Protein AF-A0A3G2EEK1-F1 (afdb_monomer)

Sequence (176 aa):
MLQKPYFLAADYALRPTGLHSDAPTAPFSAYWQPAAGQDLTEPARLFSEGEAFRHFSVLDADGNSRYGPVTWEQCLTIRHNHGAVEPRTVQGLLREVARPEPLLSCVCDQVCPVSGVWQPWLAADHPLRAIVNQYWRQAWLNQGAPFPRPRRDWLLDLPDDDVTWHLMDASLPDLG

Secondary structure (DSSP, 8-state):
--PPP-PPPTTEEEEEEEEEE-SSB-SSSEEEEEEESTT--PPPEEE-TTPBPPP-EEEPTTS-EEEPP-EEEEEEEEE--TT----SS-TTTS---PPPPPS-EEETTSBPSS-EEEEEE--TT-TTHHHHS-GGG-EEE-TTPBPPPHHHHS-----GGGPEEEEEEE------

Organism: NCBI:txid55508

Structure (mmCIF, N/CA/C/O backbone):
data_AF-A0A3G2EEK1-F1
#
_entry.id   AF-A0A3G2EEK1-F1
#
loop_
_atom_site.group_PDB
_atom_site.id
_atom_site.type_symbol
_atom_site.label_atom_id
_atom_site.label_alt_id
_atom_site.label_comp_id
_atom_site.label_asym_id
_atom_site.label_entity_id
_atom_site.label_seq_id
_atom_site.pdbx_PDB_ins_code
_atom_site.Cartn_x
_atom_site.Cartn_y
_atom_site.Cartn_z
_atom_site.occupancy
_atom_site.B_iso_or_equiv
_atom_site.auth_seq_id
_atom_site.auth_comp_id
_atom_site.auth_asym_id
_atom_site.auth_atom_id
_atom_site.pdbx_PDB_model_num
ATOM 1 N N . MET A 1 1 ? -28.291 -17.260 37.091 1.00 35.56 1 MET A N 1
ATOM 2 C CA . MET A 1 1 ? -27.324 -17.767 36.094 1.00 35.56 1 MET A CA 1
ATOM 3 C C . MET A 1 1 ? -26.301 -16.667 35.862 1.00 35.56 1 MET A C 1
ATOM 5 O O . MET A 1 1 ? -26.706 -15.590 35.448 1.00 35.56 1 MET A O 1
ATOM 9 N N . LEU A 1 2 ? -25.026 -16.868 36.215 1.00 37.19 2 LEU A N 1
ATOM 10 C CA . LEU A 1 2 ? -23.987 -15.870 35.941 1.00 37.19 2 LEU A CA 1
ATOM 11 C C . LEU A 1 2 ? -23.754 -15.816 34.425 1.00 37.19 2 LEU A C 1
ATOM 13 O O . LEU A 1 2 ? -23.285 -16.790 33.837 1.00 37.19 2 LEU A O 1
ATOM 17 N N . GLN A 1 3 ? -24.107 -14.693 33.800 1.00 36.00 3 GLN A N 1
ATOM 18 C CA . GLN A 1 3 ? -23.687 -14.371 32.438 1.00 36.00 3 GLN A CA 1
ATOM 19 C C . GLN A 1 3 ? -22.155 -14.410 32.413 1.00 36.00 3 GLN A C 1
ATOM 21 O O . GLN A 1 3 ? -21.506 -13.699 33.181 1.00 36.00 3 GLN A O 1
ATOM 26 N N . LYS A 1 4 ? -21.575 -15.278 31.577 1.00 35.91 4 LYS A N 1
ATOM 27 C CA . LYS A 1 4 ? -20.125 -15.291 31.359 1.00 35.91 4 LYS A CA 1
ATOM 28 C C . LYS A 1 4 ? -19.709 -13.888 30.893 1.00 35.91 4 LYS A C 1
ATOM 30 O O . LYS A 1 4 ? -20.381 -13.359 30.005 1.00 35.91 4 LYS A O 1
ATOM 35 N N . PRO A 1 5 ? -18.662 -13.275 31.472 1.00 45.34 5 PRO A N 1
ATOM 36 C CA . PRO A 1 5 ? -18.177 -11.992 30.988 1.00 45.34 5 PRO A CA 1
ATOM 37 C C . PRO A 1 5 ? -17.839 -12.137 29.503 1.00 45.34 5 PRO A C 1
ATOM 39 O O . PRO A 1 5 ? -17.150 -13.078 29.103 1.00 45.34 5 PRO A O 1
ATOM 42 N N . TYR A 1 6 ? -18.402 -11.249 28.683 1.00 51.22 6 TYR A N 1
ATOM 43 C CA . TYR A 1 6 ? -18.104 -11.183 27.260 1.00 51.22 6 TYR A CA 1
ATOM 44 C C . TYR A 1 6 ? -16.655 -10.729 27.112 1.00 51.22 6 TYR A C 1
ATOM 46 O O . TYR A 1 6 ? -16.366 -9.535 27.135 1.00 51.22 6 TYR A O 1
ATOM 54 N N . PHE A 1 7 ? -15.739 -11.688 27.009 1.00 54.94 7 PHE A N 1
ATOM 55 C CA . PHE A 1 7 ? -14.367 -11.400 26.632 1.00 54.94 7 PHE A CA 1
ATOM 56 C C . PHE A 1 7 ? -14.361 -11.002 25.164 1.00 54.94 7 PHE A C 1
ATOM 58 O O . PHE A 1 7 ? -14.866 -11.728 24.305 1.00 54.94 7 PHE A O 1
ATOM 65 N N . LEU A 1 8 ? -13.815 -9.825 24.893 1.00 58.91 8 LEU A N 1
ATOM 66 C CA . LEU A 1 8 ? -13.497 -9.411 23.544 1.00 58.91 8 LEU A CA 1
ATOM 67 C C . LEU A 1 8 ? -12.523 -10.432 22.943 1.00 58.91 8 LEU A C 1
ATOM 69 O O . LEU A 1 8 ? -11.566 -10.835 23.607 1.00 58.91 8 LEU A O 1
ATOM 73 N N . ALA A 1 9 ? -12.787 -10.887 21.720 1.00 60.16 9 ALA A N 1
ATOM 74 C CA . ALA A 1 9 ? -11.866 -11.784 21.037 1.00 60.16 9 ALA A CA 1
ATOM 75 C C . ALA A 1 9 ? -10.509 -11.077 20.832 1.00 60.16 9 ALA A C 1
ATOM 77 O O . ALA A 1 9 ? -10.461 -9.858 20.669 1.00 60.16 9 ALA A O 1
ATOM 78 N N . ALA A 1 10 ? -9.406 -11.832 20.910 1.00 59.97 10 ALA A N 1
ATOM 79 C CA . ALA A 1 10 ? -8.043 -11.284 20.960 1.00 59.97 10 ALA A CA 1
ATOM 80 C C . ALA A 1 10 ? -7.642 -10.476 19.708 1.00 59.97 10 ALA A C 1
ATOM 82 O O . ALA A 1 10 ? -6.685 -9.711 19.742 1.00 59.97 10 ALA A O 1
ATOM 83 N N . ASP A 1 11 ? -8.380 -10.636 18.613 1.00 61.72 11 ASP A N 1
ATOM 84 C CA . ASP A 1 11 ? -8.256 -9.895 17.359 1.00 61.72 11 ASP A CA 1
ATOM 85 C C . ASP A 1 11 ? -8.923 -8.508 17.391 1.00 61.72 11 ASP A C 1
ATOM 87 O O . ASP A 1 11 ? -8.841 -7.750 16.421 1.00 61.72 11 ASP A O 1
ATOM 91 N N . TYR A 1 12 ? -9.557 -8.139 18.503 1.00 71.06 12 TYR A N 1
ATOM 92 C CA . TYR A 1 12 ? -10.223 -6.859 18.681 1.00 71.06 12 TYR A CA 1
ATOM 93 C C . TYR A 1 12 ? -9.739 -6.128 19.939 1.00 71.06 12 TYR A C 1
ATOM 95 O O . TYR A 1 12 ? -9.302 -6.729 20.915 1.00 71.06 12 TYR A O 1
ATOM 103 N N . ALA A 1 13 ? -9.841 -4.800 19.919 1.00 81.19 13 ALA A N 1
ATOM 104 C CA . ALA A 1 13 ? -9.662 -3.922 21.072 1.00 81.19 13 ALA A CA 1
ATOM 105 C C . ALA A 1 13 ? -10.820 -2.939 21.143 1.00 81.19 13 ALA A C 1
ATOM 107 O O . ALA A 1 13 ? -11.493 -2.646 20.151 1.00 81.19 13 ALA A O 1
ATOM 108 N N . LEU A 1 14 ? -11.034 -2.418 22.343 1.00 83.25 14 LEU A N 1
ATOM 109 C CA . LEU A 1 14 ? -11.992 -1.359 22.582 1.00 83.25 14 LEU A CA 1
ATOM 110 C C . LEU A 1 14 ? -11.287 -0.018 22.462 1.00 83.25 14 LEU A C 1
ATOM 112 O O . LEU A 1 14 ? -10.309 0.248 23.156 1.00 83.25 14 LEU A O 1
ATOM 116 N N . ARG A 1 15 ? -11.785 0.816 21.551 1.00 84.62 15 ARG A N 1
ATOM 117 C CA . ARG A 1 15 ? -11.343 2.198 21.401 1.00 84.62 15 ARG A CA 1
ATOM 118 C C . ARG A 1 15 ? -12.406 3.124 21.990 1.00 84.62 15 ARG A C 1
ATOM 120 O O . ARG A 1 15 ? -13.522 3.124 21.459 1.00 84.62 15 ARG A O 1
ATOM 127 N N . PRO A 1 16 ? -12.079 3.915 23.023 1.00 86.31 16 PRO A N 1
ATOM 128 C CA . PRO A 1 16 ? -12.965 4.959 23.516 1.00 86.31 16 PRO A CA 1
ATOM 129 C C . PRO A 1 16 ? -13.278 5.968 22.406 1.00 86.31 16 PRO A C 1
ATOM 131 O O . PRO A 1 16 ? -12.437 6.242 21.544 1.00 86.31 16 PRO A O 1
ATOM 134 N N . THR A 1 17 ? -14.509 6.463 22.368 1.00 87.00 17 THR A N 1
ATOM 135 C CA . THR A 1 17 ? -14.977 7.358 21.296 1.00 87.00 17 THR A CA 1
ATOM 136 C C . THR A 1 17 ? -15.077 8.817 21.706 1.00 87.00 17 THR A C 1
ATOM 138 O O . THR A 1 17 ? -15.284 9.664 20.839 1.00 87.00 17 THR A O 1
ATOM 141 N N . GLY A 1 18 ? -14.966 9.123 22.999 1.00 86.44 18 GLY A N 1
ATOM 142 C CA . GLY A 1 18 ? -15.316 10.422 23.562 1.00 86.44 18 GLY A CA 1
ATOM 143 C C . GLY A 1 18 ? -16.825 10.661 23.698 1.00 86.44 18 GLY A C 1
ATOM 144 O O . GLY A 1 18 ? -17.222 11.734 24.155 1.00 86.44 18 GLY A O 1
ATOM 145 N N . LEU A 1 19 ? -17.683 9.704 23.321 1.00 88.75 19 LEU A N 1
ATOM 146 C CA . LEU A 1 19 ? -19.122 9.797 23.559 1.00 88.75 19 LEU A CA 1
ATOM 147 C C . LEU A 1 19 ? -19.436 9.364 24.992 1.00 88.75 19 LEU A C 1
ATOM 149 O O . LEU A 1 19 ? -19.242 8.200 25.342 1.00 88.75 19 LEU A O 1
ATOM 153 N N . HIS A 1 20 ? -19.970 10.292 25.784 1.00 90.50 20 HIS A N 1
ATOM 154 C CA . HIS A 1 20 ? -20.262 10.083 27.199 1.00 90.50 20 HIS A CA 1
ATOM 155 C C . HIS A 1 20 ? -21.766 10.001 27.485 1.00 90.50 20 HIS A C 1
ATOM 157 O O . HIS A 1 20 ? -22.583 10.576 26.762 1.00 90.50 20 HIS A O 1
ATOM 163 N N . SER A 1 21 ? -22.131 9.307 28.560 1.00 87.50 21 SER A N 1
ATOM 164 C CA . SER A 1 21 ? -23.492 9.229 29.076 1.00 87.50 21 SER A CA 1
ATOM 165 C C . SER A 1 21 ? -23.503 9.222 30.604 1.00 87.50 21 SER A C 1
ATOM 167 O O . SER A 1 21 ? -22.867 8.377 31.229 1.00 87.50 21 SER A O 1
ATOM 169 N N . ASP A 1 22 ? -24.283 10.133 31.185 1.00 87.31 22 ASP A N 1
ATOM 170 C CA . ASP A 1 22 ? -24.623 10.152 32.617 1.00 87.31 22 ASP A CA 1
ATOM 171 C C . ASP A 1 22 ? -25.999 9.512 32.888 1.00 87.31 22 ASP A C 1
ATOM 173 O O . ASP A 1 22 ? -26.531 9.582 33.998 1.00 87.31 22 ASP A O 1
ATOM 177 N N . ALA A 1 23 ? -26.629 8.933 31.858 1.00 85.56 23 ALA A N 1
ATOM 178 C CA . ALA A 1 23 ? -27.923 8.281 31.998 1.00 85.56 23 ALA A CA 1
ATOM 179 C C . ALA A 1 23 ? -27.793 7.018 32.869 1.00 85.56 23 ALA A C 1
ATOM 181 O O . ALA A 1 23 ? -26.758 6.360 32.838 1.00 85.56 23 ALA A O 1
ATOM 182 N N . PRO A 1 24 ? -28.843 6.611 33.603 1.00 85.69 24 PRO A N 1
ATOM 183 C CA . PRO A 1 24 ? -28.813 5.377 34.394 1.00 85.69 24 PRO A CA 1
ATOM 184 C C . PRO A 1 24 ? -28.843 4.099 33.535 1.00 85.69 24 PRO A C 1
ATOM 186 O O . PRO A 1 24 ? -28.627 3.001 34.048 1.00 85.69 24 PRO A O 1
ATOM 189 N N . THR A 1 25 ? -29.137 4.222 32.239 1.00 89.44 25 THR A N 1
ATOM 190 C CA . THR A 1 25 ? -29.287 3.114 31.289 1.00 89.44 25 THR A CA 1
ATOM 191 C C . THR A 1 25 ? -28.540 3.406 29.995 1.00 89.44 25 THR A C 1
ATOM 193 O O . THR A 1 25 ? -28.453 4.564 29.580 1.00 89.44 25 THR A O 1
ATOM 196 N N . ALA A 1 26 ? -28.085 2.360 29.307 1.00 89.69 26 ALA A N 1
ATOM 197 C CA . ALA A 1 26 ? -27.425 2.496 28.018 1.00 89.69 26 ALA A CA 1
ATOM 198 C C . ALA A 1 26 ? -28.387 3.094 26.971 1.00 89.69 26 ALA A C 1
ATOM 200 O O . ALA A 1 26 ? -29.456 2.525 26.730 1.00 89.69 26 ALA A O 1
ATOM 201 N N . PRO A 1 27 ? -28.030 4.219 26.323 1.00 88.75 27 PRO A N 1
ATOM 202 C CA . PRO A 1 27 ? -28.904 4.879 25.351 1.00 88.75 27 PRO A CA 1
ATOM 203 C C . PRO A 1 27 ? -2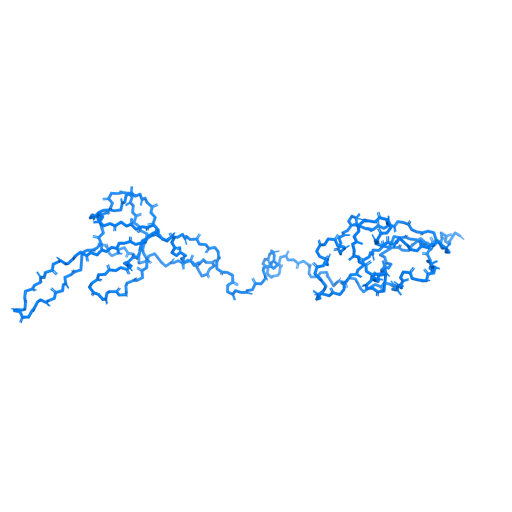9.074 4.072 24.058 1.00 88.75 27 PRO A C 1
ATOM 205 O O . PRO A 1 27 ? -30.019 4.298 23.315 1.00 88.75 27 PRO A O 1
ATOM 208 N N . PHE A 1 28 ? -28.146 3.156 23.779 1.00 90.50 28 PHE A N 1
ATOM 209 C CA . PHE A 1 28 ? -28.197 2.189 22.689 1.00 90.50 28 PHE A CA 1
ATOM 210 C C . PHE A 1 28 ? -27.231 1.036 22.982 1.00 90.50 28 PHE A C 1
ATOM 212 O O . PHE 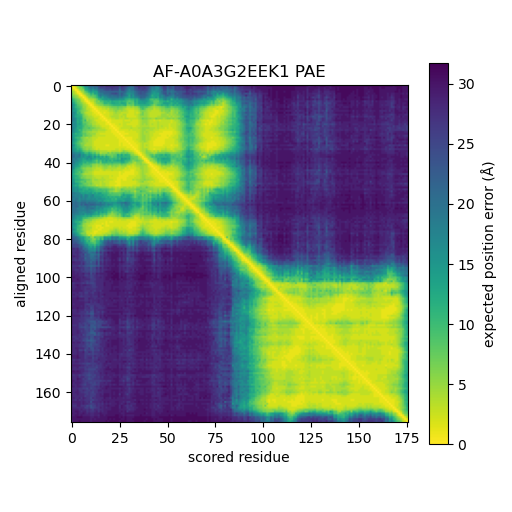A 1 28 ? -26.327 1.153 23.819 1.00 90.50 28 PHE A O 1
ATOM 219 N N . SER A 1 29 ? -27.410 -0.073 22.266 1.00 89.94 29 SER A N 1
ATOM 220 C CA . SER A 1 29 ? -26.582 -1.268 22.423 1.00 89.94 29 SER A CA 1
ATOM 221 C C . SER A 1 29 ? -25.138 -1.019 21.975 1.00 89.94 29 SER A C 1
ATOM 223 O O . SER A 1 29 ? -24.886 -0.813 20.787 1.00 89.94 29 SER A O 1
ATOM 225 N N . ALA A 1 30 ? -24.183 -1.050 22.905 1.00 89.12 30 ALA A N 1
ATOM 226 C CA . ALA A 1 30 ? -22.756 -0.864 22.627 1.00 89.12 30 ALA A CA 1
ATOM 227 C C . ALA A 1 30 ? -21.883 -1.333 23.800 1.00 89.12 30 ALA A C 1
ATOM 229 O O . ALA A 1 30 ? -22.383 -1.693 24.868 1.00 89.12 30 ALA A O 1
ATOM 230 N N . TYR A 1 31 ? -20.563 -1.322 23.603 1.00 89.88 31 TYR A N 1
ATOM 231 C CA . TYR A 1 31 ? -19.623 -1.433 24.714 1.00 89.88 31 TYR A CA 1
ATOM 232 C C . TYR A 1 31 ? -19.523 -0.095 25.446 1.00 89.88 31 TYR A C 1
ATOM 234 O O . TYR A 1 31 ? -19.331 0.936 24.804 1.00 89.88 31 TYR A O 1
ATOM 242 N N . TRP A 1 32 ? -19.613 -0.131 26.772 1.00 88.94 32 TRP A N 1
ATOM 243 C CA . TRP A 1 32 ? -19.468 1.033 27.643 1.00 88.94 32 TRP A CA 1
ATOM 244 C C . TRP A 1 32 ? -18.497 0.724 28.787 1.00 88.94 32 TRP A C 1
ATOM 246 O O . TRP A 1 32 ? 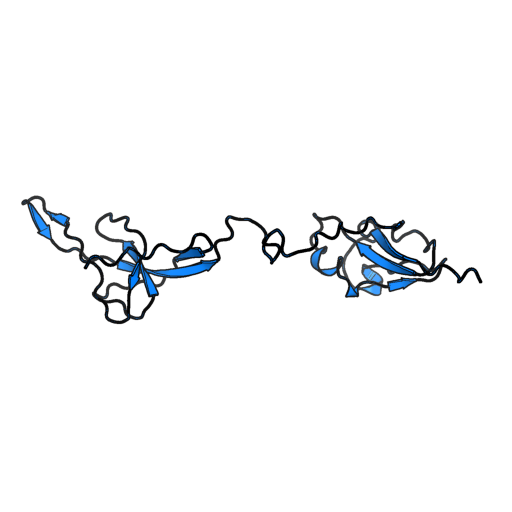-18.516 -0.386 29.327 1.00 88.94 32 TRP A O 1
ATOM 256 N N . GLN A 1 33 ? -17.670 1.700 29.164 1.00 88.62 33 GLN A N 1
ATOM 257 C CA . GLN A 1 33 ? -16.800 1.671 30.351 1.00 88.62 33 GLN A CA 1
ATOM 258 C C . GLN A 1 33 ? -17.034 2.908 31.224 1.00 88.62 33 GLN A C 1
ATOM 260 O O . GLN A 1 33 ? -17.431 3.944 30.689 1.00 88.62 33 GLN A O 1
ATOM 265 N N . PRO A 1 34 ? -16.767 2.850 32.538 1.00 88.56 34 PRO A N 1
ATOM 266 C CA . PRO A 1 34 ? -16.704 4.061 33.348 1.00 88.56 34 PRO A CA 1
ATOM 267 C C . PRO A 1 34 ? -15.516 4.924 32.899 1.00 88.56 34 PRO A C 1
ATOM 269 O O . PRO A 1 34 ? -14.397 4.430 32.773 1.00 88.56 34 PRO A O 1
ATOM 272 N N . ALA A 1 35 ? -15.766 6.208 32.650 1.00 83.69 35 ALA A N 1
ATOM 273 C CA . ALA A 1 35 ? -14.745 7.184 32.261 1.00 83.69 35 ALA A CA 1
ATOM 274 C C . ALA A 1 35 ? -14.425 8.179 33.380 1.00 83.69 35 ALA A C 1
ATOM 276 O O . ALA A 1 35 ? -13.299 8.665 33.475 1.00 83.69 35 ALA A O 1
ATOM 277 N N . ALA A 1 36 ? -15.401 8.477 34.240 1.00 71.88 36 ALA A N 1
ATOM 278 C CA . ALA A 1 36 ? -15.218 9.351 35.390 1.00 71.88 36 ALA A CA 1
ATOM 279 C C . ALA A 1 36 ? -16.188 8.997 36.523 1.00 71.88 36 ALA A C 1
ATOM 281 O O . ALA A 1 36 ? -17.298 8.516 36.289 1.00 71.88 36 ALA A O 1
ATOM 282 N N . GLY A 1 37 ? -15.765 9.295 37.751 1.00 64.25 37 GLY A N 1
ATOM 283 C CA . GLY A 1 37 ? -16.539 9.061 38.967 1.00 64.25 37 GLY A CA 1
ATOM 284 C C . GLY A 1 37 ? -16.018 7.879 39.787 1.00 64.25 37 GLY A C 1
ATOM 285 O O . GLY A 1 37 ? -15.684 6.822 39.259 1.00 64.25 37 GLY A O 1
ATOM 286 N N . GLN A 1 38 ? -15.966 8.087 41.105 1.00 61.44 38 GLN A N 1
ATOM 287 C CA . GLN A 1 38 ? -15.736 7.060 42.132 1.00 61.44 38 GLN A CA 1
ATOM 288 C C . GLN A 1 38 ? -14.417 6.253 42.041 1.00 61.44 38 GLN A C 1
ATOM 290 O O . GLN A 1 38 ? -14.332 5.194 42.658 1.00 61.44 38 GLN A O 1
ATOM 295 N N . ASP A 1 39 ? -13.395 6.742 41.323 1.00 61.75 39 ASP A N 1
ATOM 296 C CA . ASP A 1 39 ? -12.081 6.084 41.142 1.00 61.75 39 ASP A CA 1
ATOM 297 C C . ASP A 1 39 ? -12.174 4.620 40.668 1.00 61.75 39 ASP A C 1
ATOM 299 O O . ASP A 1 39 ? -11.381 3.753 41.038 1.00 61.75 39 ASP A O 1
ATOM 303 N N . LEU A 1 40 ? -13.173 4.327 39.834 1.00 66.94 40 LEU A N 1
ATOM 304 C CA . LEU A 1 40 ? -13.430 2.978 39.342 1.00 66.94 40 LEU A CA 1
ATOM 305 C C . LEU A 1 40 ? -12.660 2.712 38.052 1.00 66.94 40 LEU A C 1
ATOM 307 O O . LEU A 1 40 ? -12.780 3.447 37.076 1.00 66.94 40 LEU A O 1
ATOM 311 N N . THR A 1 41 ? -11.922 1.604 38.025 1.00 65.19 41 THR A N 1
ATOM 312 C CA . THR A 1 41 ? -11.323 1.054 36.802 1.00 65.19 41 THR A CA 1
ATOM 313 C C . THR A 1 41 ? -11.981 -0.289 36.509 1.00 65.19 41 THR A C 1
ATOM 315 O O . THR A 1 41 ? -11.459 -1.341 36.869 1.00 65.19 41 THR A O 1
ATOM 318 N N . GLU A 1 42 ? -13.169 -0.263 35.905 1.00 72.00 42 GLU A N 1
ATOM 319 C CA . GLU A 1 42 ? -13.831 -1.484 35.432 1.00 72.00 42 GLU A CA 1
ATOM 320 C C . GLU A 1 42 ? -13.614 -1.654 33.925 1.00 72.00 42 GLU A C 1
ATOM 322 O O . GLU A 1 42 ? -13.593 -0.665 33.187 1.00 72.00 42 GLU A O 1
ATOM 327 N N . PRO A 1 43 ? -13.470 -2.899 33.441 1.00 74.81 43 PRO A N 1
ATOM 328 C CA . PRO A 1 43 ? -13.357 -3.154 32.015 1.00 74.81 43 PRO A CA 1
ATOM 329 C C . PRO A 1 43 ? -14.669 -2.806 31.304 1.00 74.81 43 PRO A C 1
ATOM 331 O O . PRO A 1 43 ? -15.758 -3.021 31.844 1.00 74.81 43 PRO A O 1
ATOM 334 N N . ALA A 1 44 ? -14.576 -2.331 30.060 1.00 85.38 44 ALA A N 1
ATOM 335 C CA . ALA A 1 44 ? -15.769 -2.119 29.252 1.00 85.38 44 ALA A CA 1
ATOM 336 C C . ALA A 1 44 ? -16.570 -3.415 29.065 1.00 85.38 44 ALA A C 1
ATOM 338 O O . ALA A 1 44 ? -16.021 -4.508 28.893 1.00 85.38 44 ALA A O 1
ATOM 339 N N . ARG A 1 45 ? -17.894 -3.268 29.019 1.00 86.19 45 ARG A N 1
ATOM 340 C CA . ARG A 1 45 ? -18.846 -4.364 28.831 1.00 86.19 45 ARG A CA 1
ATOM 341 C C . ARG A 1 45 ? -19.884 -3.999 27.778 1.00 86.19 45 ARG A C 1
ATOM 343 O O . ARG A 1 45 ? -20.232 -2.834 27.630 1.00 86.19 45 ARG A O 1
ATOM 350 N N . LEU A 1 46 ? -20.380 -5.006 27.062 1.00 88.38 46 LEU A N 1
ATOM 351 C CA . LEU A 1 46 ? -21.520 -4.870 26.160 1.00 88.38 46 LEU A CA 1
ATOM 352 C C . LEU A 1 46 ? -22.821 -4.719 26.963 1.00 88.38 46 LEU A C 1
ATOM 354 O O . LEU A 1 46 ? -23.150 -5.607 27.752 1.00 88.38 46 LEU A O 1
ATOM 358 N N . PHE A 1 47 ? -23.543 -3.628 26.718 1.00 87.25 47 PHE A N 1
ATOM 359 C CA . PHE A 1 47 ? -24.890 -3.369 27.226 1.00 87.25 47 PHE A CA 1
ATOM 360 C C . PHE A 1 47 ? -25.882 -3.352 26.065 1.00 87.25 47 PHE A C 1
ATOM 362 O O . PHE A 1 47 ? -25.534 -2.940 24.956 1.00 87.25 47 PHE A O 1
ATOM 369 N N . SER A 1 48 ? -27.111 -3.781 26.327 1.00 89.19 48 SER A N 1
ATOM 370 C CA . SER A 1 48 ? -28.245 -3.612 25.413 1.00 89.19 48 SER A CA 1
ATOM 371 C C . SER A 1 48 ? -28.873 -2.227 25.591 1.00 89.19 48 SER A C 1
ATOM 373 O O . SER A 1 48 ? -28.780 -1.636 26.663 1.00 89.19 48 SER A O 1
ATOM 375 N N . GLU A 1 49 ? -29.551 -1.704 24.572 1.00 90.50 49 GLU A N 1
ATOM 376 C CA . GLU A 1 49 ? -30.361 -0.486 24.702 1.00 90.50 49 GLU A CA 1
ATOM 377 C C . GLU A 1 49 ? -31.362 -0.599 25.866 1.00 90.50 49 GLU A C 1
ATOM 379 O O . GLU A 1 49 ? -32.069 -1.599 26.000 1.00 90.50 49 GLU A O 1
ATOM 384 N N . GLY A 1 50 ? -31.393 0.417 26.730 1.00 88.62 50 GLY A N 1
ATOM 385 C CA . GLY A 1 50 ? -32.231 0.449 27.930 1.00 88.62 50 GLY A CA 1
ATOM 386 C C . GLY A 1 50 ? -31.739 -0.431 29.086 1.00 88.62 50 GLY A C 1
ATOM 387 O O . GLY A 1 50 ? -32.340 -0.403 30.160 1.00 88.62 50 GLY A O 1
ATOM 388 N N . GLU A 1 51 ? -30.648 -1.187 28.919 1.00 89.56 51 GLU A N 1
ATOM 389 C CA . GLU A 1 51 ? -30.036 -1.947 30.011 1.00 89.56 51 GLU A CA 1
ATOM 390 C C . GLU A 1 51 ? -29.443 -0.984 31.046 1.00 89.56 51 GLU A C 1
ATOM 392 O O . GLU A 1 51 ? -28.725 -0.044 30.703 1.00 89.56 51 GLU A O 1
ATOM 397 N N . ALA A 1 52 ? -29.757 -1.206 32.324 1.00 87.62 52 ALA A N 1
ATOM 398 C CA . ALA A 1 52 ? -29.238 -0.384 33.408 1.00 87.62 52 ALA A CA 1
ATOM 399 C C . ALA A 1 52 ? -27.721 -0.533 33.520 1.00 87.62 52 ALA A C 1
ATOM 401 O O . ALA A 1 52 ? -27.191 -1.648 33.589 1.00 87.62 52 ALA A O 1
ATOM 402 N N . PHE A 1 53 ? -27.027 0.597 33.604 1.00 85.19 53 PHE A N 1
ATOM 403 C CA . PHE A 1 53 ? -25.620 0.578 33.945 1.00 85.19 53 PHE A CA 1
ATOM 404 C C . PHE A 1 53 ? -25.423 0.049 35.365 1.00 85.19 53 PHE A C 1
ATOM 406 O O . PHE A 1 53 ? -26.300 0.115 36.238 1.00 85.19 53 PHE A O 1
ATOM 413 N N . ARG A 1 54 ? -24.242 -0.521 35.605 1.00 76.88 54 ARG A N 1
ATOM 414 C CA . ARG A 1 54 ? -23.914 -1.039 36.928 1.00 76.88 54 ARG A CA 1
ATOM 415 C C . ARG A 1 54 ? -23.801 0.129 37.901 1.00 76.88 54 ARG A C 1
ATOM 417 O O . ARG A 1 54 ? -23.125 1.112 37.627 1.00 76.88 54 ARG A O 1
ATOM 424 N N . HIS A 1 55 ? -24.455 -0.010 39.045 1.00 74.44 55 HIS A N 1
ATOM 425 C CA . HIS A 1 55 ? -24.337 0.946 40.132 1.00 74.44 55 HIS A CA 1
ATOM 426 C C . HIS A 1 55 ? -23.172 0.528 41.019 1.00 74.44 55 HIS A C 1
ATOM 428 O O . HIS A 1 55 ? -23.057 -0.647 41.385 1.00 74.44 55 HIS A O 1
ATOM 434 N N . PHE A 1 56 ? -22.324 1.484 41.374 1.00 72.56 56 PHE A N 1
ATOM 435 C CA . PHE A 1 56 ? -21.186 1.242 42.243 1.00 72.56 56 PHE A CA 1
ATOM 436 C C . PHE A 1 56 ? -21.420 1.951 43.574 1.00 72.56 56 PHE A C 1
ATOM 438 O O . PHE A 1 56 ? -21.616 3.167 43.651 1.00 72.56 56 PHE A O 1
ATOM 445 N N . SER A 1 57 ? -21.476 1.158 44.638 1.00 68.25 57 SER A N 1
ATOM 446 C CA . SER A 1 57 ? -21.583 1.668 45.997 1.00 68.25 57 SER A CA 1
ATOM 447 C C . SER A 1 57 ? -20.200 2.065 46.497 1.00 68.25 57 SER A C 1
ATOM 449 O O . SER A 1 57 ? -19.312 1.216 46.563 1.00 68.25 57 SER A O 1
ATOM 451 N N . VAL A 1 58 ? -20.040 3.319 46.907 1.00 64.62 58 VAL A N 1
ATOM 452 C CA . VAL A 1 58 ? -18.891 3.769 47.700 1.00 64.62 58 VAL A CA 1
ATOM 453 C C . VAL A 1 58 ? -19.343 3.868 49.152 1.00 64.62 58 VAL A C 1
ATOM 455 O O . VAL A 1 58 ? -20.442 4.350 49.427 1.00 64.62 58 VAL A O 1
ATOM 458 N N . LEU A 1 59 ? -18.525 3.372 50.077 1.00 65.25 59 LEU A N 1
ATOM 459 C CA . LEU A 1 59 ? -18.756 3.547 51.510 1.00 65.25 59 LEU A CA 1
ATOM 460 C C . LEU A 1 59 ? -18.397 4.987 51.886 1.00 65.25 59 LEU A C 1
ATOM 462 O O . LEU A 1 59 ? -17.291 5.440 51.593 1.00 65.25 59 LEU A O 1
ATOM 466 N N . ASP A 1 60 ? -19.327 5.710 52.504 1.00 68.62 60 ASP A N 1
ATOM 467 C CA . ASP A 1 60 ? -19.022 7.005 53.108 1.00 68.62 60 ASP A CA 1
ATOM 468 C C . ASP A 1 60 ? -18.252 6.839 54.433 1.00 68.62 60 ASP A C 1
ATOM 470 O O . ASP A 1 60 ? -18.044 5.727 54.926 1.00 68.62 60 ASP A O 1
ATOM 474 N N . ALA A 1 61 ? -17.795 7.958 55.006 1.00 72.31 61 ALA A N 1
ATOM 475 C CA . ALA A 1 61 ? -17.055 7.968 56.272 1.00 72.31 61 ALA A CA 1
ATOM 476 C C . ALA A 1 61 ? -17.860 7.383 57.452 1.00 72.31 61 ALA A C 1
ATOM 478 O O . ALA A 1 61 ? -17.265 6.952 58.437 1.00 72.31 61 ALA A O 1
ATOM 479 N N . ASP A 1 62 ? -19.189 7.328 57.321 1.00 78.44 62 ASP A N 1
ATOM 480 C CA . ASP A 1 62 ? -20.119 6.778 58.306 1.00 78.44 62 ASP A CA 1
ATOM 481 C C . ASP A 1 62 ? -20.433 5.287 58.045 1.00 78.44 62 ASP A C 1
ATOM 483 O O . ASP A 1 62 ? -21.236 4.683 58.758 1.00 78.44 62 ASP A O 1
ATOM 487 N N . GLY A 1 63 ? -19.803 4.672 57.034 1.00 70.50 63 GLY A N 1
ATOM 488 C CA . GLY A 1 63 ? -19.973 3.263 56.673 1.00 70.50 63 GLY A CA 1
ATOM 489 C C . GLY A 1 63 ? -21.238 2.956 55.866 1.00 70.50 63 GLY A C 1
ATOM 490 O O . GLY A 1 63 ? -21.566 1.784 55.674 1.00 70.50 63 GLY A O 1
ATOM 491 N N . ASN A 1 64 ? -21.948 3.971 55.370 1.00 72.50 64 ASN A N 1
ATOM 492 C CA . ASN A 1 64 ? -23.134 3.789 54.539 1.00 72.50 64 ASN A CA 1
ATOM 493 C C . ASN A 1 64 ? -22.761 3.717 53.057 1.00 72.50 64 ASN A C 1
ATOM 495 O O . ASN A 1 64 ? -21.947 4.490 52.553 1.00 72.50 64 ASN A O 1
ATOM 499 N N . SER A 1 65 ? -23.406 2.813 52.319 1.00 62.78 65 SER A N 1
ATOM 500 C CA . SER A 1 65 ? -23.264 2.741 50.866 1.00 62.78 65 SER A CA 1
ATOM 501 C C . SER A 1 65 ? -23.984 3.914 50.196 1.00 62.78 65 SER A C 1
ATOM 503 O O . SER A 1 65 ? -25.212 4.004 50.268 1.00 62.78 65 SER A O 1
ATOM 505 N N . ARG A 1 66 ? -23.247 4.772 49.489 1.00 64.75 66 ARG A N 1
ATOM 506 C CA . ARG A 1 66 ? -23.809 5.790 48.593 1.00 64.75 66 ARG A CA 1
ATOM 507 C C . ARG A 1 66 ? -23.487 5.459 47.141 1.00 64.75 66 ARG A C 1
ATOM 509 O O . ARG A 1 66 ? -22.370 5.064 46.810 1.00 64.75 66 ARG A O 1
ATOM 516 N N . TYR A 1 67 ? -24.474 5.650 46.273 1.00 64.69 67 TYR A N 1
ATOM 517 C CA . TYR A 1 67 ? -24.284 5.619 44.827 1.00 64.69 67 TYR A CA 1
ATOM 518 C C . TYR A 1 67 ? -23.901 7.028 44.371 1.00 64.69 67 TYR A C 1
ATOM 520 O O . TYR A 1 67 ? -24.658 7.975 44.573 1.00 64.69 67 TYR A O 1
ATOM 528 N N . GLY A 1 68 ? -22.698 7.178 43.833 1.00 65.38 68 GLY A N 1
ATOM 529 C CA . GLY A 1 68 ? -22.204 8.417 43.247 1.00 65.38 68 GLY A CA 1
ATOM 530 C C . GLY 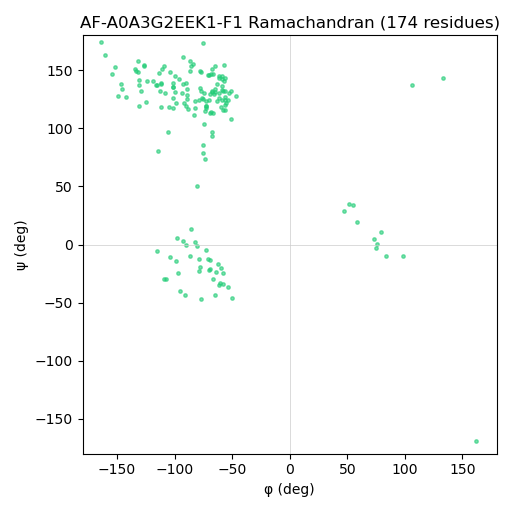A 1 68 ? -22.476 8.456 41.743 1.00 65.38 68 GLY A C 1
ATOM 531 O O . GLY A 1 68 ? -22.730 7.410 41.142 1.00 65.38 68 GLY A O 1
ATOM 532 N N . PRO A 1 69 ? -22.441 9.648 41.127 1.00 71.56 69 PRO A N 1
ATOM 533 C CA . PRO A 1 69 ? -22.561 9.769 39.682 1.00 71.56 69 PRO A CA 1
ATOM 534 C C . PRO A 1 69 ? -21.352 9.109 39.005 1.00 71.56 69 PRO A C 1
ATOM 536 O O . PRO A 1 69 ? -20.209 9.325 39.414 1.00 71.56 69 PRO A O 1
ATOM 539 N N . VAL A 1 70 ? -21.622 8.303 37.980 1.00 80.88 70 VAL A N 1
ATOM 540 C CA . VAL A 1 70 ? -20.613 7.655 37.137 1.00 80.88 70 VAL A CA 1
ATOM 541 C C . VAL A 1 70 ? -20.922 8.039 35.704 1.00 80.88 70 VAL A C 1
ATOM 543 O O . VAL A 1 70 ? -22.021 7.773 35.216 1.00 80.88 70 VAL A O 1
ATOM 546 N N . THR A 1 71 ? -19.948 8.649 35.043 1.00 87.88 71 THR A N 1
ATOM 547 C CA . THR A 1 71 ? -20.036 8.965 33.621 1.00 87.88 71 THR A CA 1
ATOM 548 C C . THR A 1 71 ? -19.496 7.781 32.834 1.00 87.88 71 THR A C 1
ATOM 550 O O . THR A 1 71 ? -18.360 7.345 33.042 1.00 87.88 71 THR A O 1
ATOM 553 N N . TRP A 1 72 ? -20.305 7.268 31.915 1.00 89.06 72 TRP A N 1
ATOM 554 C CA . TRP A 1 72 ? -19.953 6.159 31.037 1.00 89.06 72 TRP A CA 1
ATOM 555 C C . TRP A 1 72 ? -19.464 6.673 29.693 1.00 89.06 72 TRP A C 1
ATOM 557 O O . TRP A 1 72 ? -20.025 7.622 29.162 1.00 89.06 72 TRP A O 1
ATOM 567 N N . GLU A 1 73 ? -18.462 6.027 29.112 1.00 92.19 73 GLU A N 1
ATOM 568 C CA . GLU A 1 73 ? -17.969 6.316 27.769 1.00 92.19 73 GLU A CA 1
ATOM 569 C C . GLU A 1 73 ? -18.181 5.118 26.845 1.00 92.19 73 GLU A C 1
ATOM 571 O O . GLU A 1 73 ? -17.937 3.965 27.215 1.00 92.19 73 GLU A O 1
ATOM 576 N N . GLN A 1 74 ? -18.637 5.400 25.626 1.00 92.19 74 GLN A N 1
ATOM 577 C CA . GLN A 1 74 ? -18.855 4.394 24.601 1.00 92.19 74 GLN A CA 1
ATOM 578 C C . GLN A 1 74 ? -17.534 3.972 23.959 1.00 92.19 74 GLN A C 1
ATOM 580 O O . GLN A 1 74 ? -16.722 4.798 23.528 1.00 92.19 74 GLN A O 1
ATOM 585 N N . CYS A 1 75 ? -17.363 2.664 23.805 1.00 87.69 75 CYS A N 1
ATOM 586 C CA . CYS A 1 75 ? -16.231 2.059 23.130 1.00 87.69 75 CYS A CA 1
ATOM 587 C C . CYS A 1 75 ? -16.654 1.396 21.820 1.00 87.69 75 CYS A C 1
ATOM 589 O O . CYS A 1 75 ? -17.669 0.697 21.743 1.00 87.69 75 CYS A O 1
ATOM 591 N N . LEU A 1 76 ? -15.835 1.571 20.786 1.00 85.25 76 LEU A N 1
ATOM 592 C CA . LEU A 1 76 ? -15.948 0.819 19.542 1.00 85.25 76 LEU A CA 1
ATOM 593 C C . LEU A 1 76 ? -15.069 -0.418 19.598 1.00 85.25 76 LEU A C 1
ATOM 595 O O . LEU A 1 76 ? -13.906 -0.347 19.990 1.00 85.25 76 LEU A O 1
ATOM 599 N N . THR A 1 77 ? -15.605 -1.525 19.105 1.00 83.12 77 THR A N 1
ATOM 600 C CA . THR A 1 77 ? -14.824 -2.712 18.781 1.00 83.12 77 THR A CA 1
ATOM 601 C C . THR A 1 77 ? -14.049 -2.455 17.492 1.00 83.12 77 THR A C 1
ATOM 603 O O . THR A 1 77 ? -14.614 -2.466 16.400 1.00 83.12 77 THR A O 1
ATOM 606 N N . ILE A 1 78 ? -12.752 -2.190 17.612 1.00 76.38 78 ILE A N 1
ATOM 607 C CA . ILE A 1 78 ? -11.840 -2.061 16.473 1.00 76.38 78 ILE A CA 1
ATOM 608 C C . ILE A 1 78 ? -10.998 -3.325 16.360 1.00 76.38 78 ILE A C 1
ATOM 610 O O . ILE A 1 78 ? -10.687 -3.949 17.371 1.00 76.38 78 ILE A O 1
ATOM 614 N N . ARG A 1 79 ? -10.605 -3.716 15.144 1.00 67.88 79 ARG A N 1
ATOM 615 C CA . ARG A 1 79 ? -9.591 -4.767 14.987 1.00 67.88 79 ARG A CA 1
ATOM 616 C C . ARG A 1 79 ? -8.295 -4.303 15.641 1.00 67.88 79 ARG A C 1
ATOM 618 O O . ARG A 1 79 ? -7.817 -3.205 15.352 1.00 67.88 79 ARG A O 1
ATOM 625 N N . HIS A 1 80 ? -7.760 -5.119 16.537 1.00 62.84 80 HIS A N 1
ATOM 626 C CA . HIS A 1 80 ? -6.527 -4.836 17.247 1.00 62.84 80 HIS A CA 1
ATOM 627 C C . HIS A 1 80 ? -5.419 -5.695 16.680 1.00 62.84 80 HIS A C 1
ATOM 629 O O . HIS A 1 80 ? -5.224 -6.842 17.064 1.00 62.84 80 HIS A O 1
ATOM 635 N N . ASN A 1 81 ? -4.660 -5.107 15.766 1.00 58.16 81 ASN A N 1
ATOM 636 C CA . ASN A 1 81 ? -3.601 -5.833 15.081 1.00 58.16 81 ASN A CA 1
ATOM 637 C C . ASN A 1 81 ? -2.277 -5.823 15.863 1.00 58.16 81 ASN A C 1
ATOM 639 O O . ASN A 1 81 ? -1.254 -6.136 15.276 1.00 58.16 81 ASN A O 1
ATOM 643 N N . HIS A 1 82 ? -2.242 -5.439 17.151 1.00 55.19 82 HIS A N 1
ATOM 644 C CA . HIS A 1 82 ? -1.013 -5.379 17.973 1.00 55.19 82 HIS A CA 1
ATOM 645 C C . HIS A 1 82 ? 0.193 -4.687 17.286 1.00 55.19 82 HIS A C 1
ATOM 647 O O . HIS A 1 82 ? 1.344 -5.026 17.544 1.00 55.19 82 HIS A O 1
ATOM 653 N N . GLY A 1 83 ? -0.050 -3.732 16.381 1.00 53.69 83 GLY A N 1
ATOM 654 C CA . GLY A 1 83 ? 1.007 -3.093 15.583 1.00 53.69 83 GLY A CA 1
ATOM 655 C C . GLY A 1 83 ? 1.607 -3.963 14.465 1.00 53.69 83 GLY A C 1
ATOM 656 O O . GLY A 1 83 ? 2.522 -3.517 13.777 1.00 53.69 83 GLY A O 1
ATOM 657 N N . ALA A 1 84 ? 1.091 -5.169 14.232 1.00 46.81 84 ALA A N 1
ATOM 658 C CA . ALA A 1 84 ? 1.446 -6.004 13.099 1.00 46.81 84 ALA A CA 1
ATOM 659 C C . ALA A 1 84 ? 0.710 -5.531 11.837 1.00 46.81 84 ALA A C 1
ATOM 661 O O . ALA A 1 84 ? -0.519 -5.446 11.776 1.00 46.81 84 ALA A O 1
ATOM 662 N N . VAL A 1 85 ? 1.485 -5.233 10.800 1.00 40.56 85 VAL A N 1
ATOM 663 C CA . VAL A 1 85 ? 0.997 -5.160 9.423 1.00 40.56 85 VAL A CA 1
ATOM 664 C C . VAL A 1 85 ? 0.348 -6.512 9.108 1.00 40.56 85 VAL A C 1
ATOM 666 O O . VAL A 1 85 ? 1.043 -7.519 9.132 1.00 40.56 85 VAL A O 1
ATOM 669 N N . GLU A 1 86 ? -0.962 -6.563 8.848 1.00 42.06 86 GLU A N 1
ATOM 670 C CA . GLU A 1 86 ? -1.624 -7.792 8.382 1.00 42.06 86 GLU A CA 1
ATOM 671 C C . GLU A 1 86 ? -1.246 -8.051 6.911 1.00 42.06 86 GLU A C 1
ATOM 673 O O . GLU A 1 86 ? -1.700 -7.310 6.030 1.00 42.06 86 GLU A O 1
ATOM 678 N N . PRO A 1 87 ? -0.520 -9.133 6.573 1.00 42.25 87 PRO A N 1
ATOM 679 C CA . PRO A 1 87 ? -0.819 -9.835 5.343 1.00 42.25 87 PRO A CA 1
ATOM 680 C C . PRO A 1 87 ? -2.132 -10.586 5.580 1.00 42.25 87 PRO A C 1
ATOM 682 O O . PRO A 1 87 ? -2.257 -11.416 6.479 1.00 42.25 87 PRO A O 1
ATOM 685 N N . ARG A 1 88 ? -3.153 -10.258 4.791 1.00 51.44 88 ARG A N 1
ATOM 686 C CA . ARG A 1 88 ? -4.431 -10.972 4.808 1.00 51.44 88 ARG A CA 1
ATOM 687 C C . ARG A 1 88 ? -4.160 -12.448 4.496 1.00 51.44 88 ARG A C 1
ATOM 689 O O . ARG A 1 88 ? -3.755 -12.718 3.367 1.00 51.44 88 ARG A O 1
ATOM 696 N N . THR A 1 89 ? -4.420 -13.354 5.450 1.00 44.47 89 THR A N 1
ATOM 697 C CA . THR A 1 89 ? -4.701 -14.815 5.328 1.00 44.47 89 THR A CA 1
ATOM 698 C C . THR A 1 89 ? -3.901 -15.679 6.323 1.00 44.47 89 THR A C 1
ATOM 700 O O . THR A 1 89 ? -2.745 -15.411 6.629 1.00 44.47 89 THR A O 1
ATOM 703 N N . VAL A 1 90 ? -4.552 -16.735 6.827 1.00 48.94 90 VAL A N 1
ATOM 704 C CA . VAL A 1 90 ? -4.037 -17.729 7.786 1.00 48.94 90 VAL A CA 1
ATOM 705 C C . VAL A 1 90 ? -2.791 -18.452 7.243 1.00 48.94 90 VAL A C 1
ATOM 707 O O . VAL A 1 90 ? -2.764 -18.884 6.088 1.00 48.94 90 VAL A O 1
ATOM 710 N N . GLN A 1 91 ? -1.768 -18.622 8.085 1.00 43.62 91 GLN A N 1
ATOM 711 C CA . GLN A 1 91 ? -0.552 -19.377 7.766 1.00 43.62 91 GLN A CA 1
ATOM 712 C C . GLN A 1 91 ? -0.909 -20.834 7.407 1.00 43.62 91 GLN A C 1
ATOM 714 O O . GLN A 1 91 ? -1.596 -21.512 8.167 1.00 43.62 91 GLN A O 1
ATOM 719 N N . GLY A 1 92 ? -0.490 -21.294 6.223 1.00 57.00 92 GLY A N 1
ATOM 720 C CA . GLY A 1 92 ? -0.858 -22.605 5.661 1.00 57.00 92 GLY A CA 1
ATOM 721 C C . GLY A 1 92 ? -2.011 -22.588 4.644 1.00 57.00 92 GLY A C 1
ATOM 722 O O . GLY A 1 92 ? -2.225 -23.587 3.966 1.00 57.00 92 GLY A O 1
ATOM 723 N N . LEU A 1 93 ? -2.715 -21.459 4.486 1.00 55.56 93 LEU A N 1
ATOM 724 C CA . LEU A 1 93 ? -3.722 -21.241 3.430 1.00 55.56 93 LEU A CA 1
ATOM 725 C C . LEU A 1 93 ? -3.180 -20.444 2.232 1.00 55.56 93 LEU A C 1
ATOM 727 O O . LEU A 1 93 ? -3.800 -20.421 1.171 1.00 55.56 93 LEU A O 1
ATOM 731 N N . LEU A 1 94 ? -2.017 -19.808 2.386 1.00 54.56 94 LEU A N 1
ATOM 732 C CA . LEU A 1 94 ? -1.278 -19.172 1.300 1.00 54.56 94 LEU A CA 1
ATOM 733 C C . LEU A 1 94 ? -0.130 -20.074 0.857 1.00 54.56 94 LEU A C 1
ATOM 735 O O . LEU A 1 94 ? 0.644 -20.564 1.680 1.00 54.56 94 LEU A O 1
ATOM 739 N N . ARG A 1 95 ? 0.035 -20.208 -0.460 1.00 56.47 95 ARG A N 1
ATOM 740 C CA . ARG A 1 95 ? 1.342 -20.538 -1.021 1.00 56.47 95 ARG A CA 1
ATOM 741 C C . ARG A 1 95 ? 2.228 -19.322 -0.790 1.00 56.47 95 ARG A C 1
ATOM 743 O O . ARG A 1 95 ? 1.978 -18.263 -1.362 1.00 56.47 95 ARG A O 1
ATOM 750 N N . GLU A 1 96 ? 3.250 -19.474 0.039 1.00 49.62 96 GLU A N 1
ATOM 751 C CA . GLU A 1 96 ? 4.336 -18.507 0.105 1.00 49.62 96 GLU A CA 1
ATOM 752 C C . GLU A 1 96 ? 5.083 -18.594 -1.229 1.00 49.62 96 GLU A C 1
ATOM 754 O O . GLU A 1 96 ? 5.847 -19.520 -1.500 1.00 49.62 96 GLU A O 1
ATOM 759 N N . VAL A 1 97 ? 4.733 -17.696 -2.147 1.00 52.97 97 VAL A N 1
ATOM 760 C CA . VAL A 1 97 ? 5.467 -17.544 -3.396 1.00 52.97 97 VAL A CA 1
ATOM 761 C C . VAL A 1 97 ? 6.642 -16.654 -3.047 1.00 52.97 97 VAL A C 1
ATOM 763 O O . VAL A 1 97 ? 6.445 -15.485 -2.708 1.00 52.97 97 VAL A O 1
ATOM 766 N N . ALA A 1 98 ? 7.850 -17.223 -3.079 1.00 54.34 98 ALA A N 1
ATOM 767 C CA . ALA A 1 98 ? 9.069 -16.438 -2.977 1.00 54.34 98 ALA A CA 1
ATOM 768 C C . ALA A 1 98 ? 8.934 -15.245 -3.926 1.00 54.34 98 ALA A C 1
ATOM 770 O O . ALA A 1 98 ? 8.559 -15.419 -5.090 1.00 54.34 98 ALA A O 1
ATOM 771 N N . ARG A 1 99 ? 9.158 -14.032 -3.406 1.00 55.00 99 ARG A N 1
ATOM 772 C CA . ARG A 1 99 ? 9.152 -12.844 -4.257 1.00 55.00 99 ARG A CA 1
ATOM 773 C C . ARG A 1 99 ? 10.178 -13.110 -5.358 1.00 55.00 99 ARG A C 1
ATOM 775 O O . ARG A 1 99 ? 11.314 -13.414 -4.998 1.00 55.00 99 ARG A O 1
ATOM 782 N N . PRO A 1 100 ? 9.782 -13.085 -6.642 1.00 57.56 100 PRO A N 1
ATOM 783 C CA . PRO A 1 100 ? 10.717 -13.379 -7.709 1.00 57.56 100 PRO A CA 1
ATOM 784 C C . PRO A 1 100 ? 11.886 -12.412 -7.575 1.00 57.56 100 PRO A C 1
ATOM 786 O O . PRO A 1 100 ? 11.685 -11.197 -7.491 1.00 57.56 100 PRO A O 1
ATOM 789 N N . GLU A 1 101 ? 13.092 -12.962 -7.475 1.00 64.44 101 GLU A N 1
ATOM 790 C CA . GLU A 1 101 ? 14.290 -12.150 -7.596 1.00 64.44 101 GLU A CA 1
ATOM 791 C C . GLU A 1 101 ? 14.280 -11.544 -9.002 1.00 64.44 101 GLU A C 1
ATOM 793 O O . GLU A 1 101 ? 14.029 -12.271 -9.971 1.00 64.44 101 GLU A O 1
ATOM 798 N N . PRO A 1 102 ? 14.483 -10.223 -9.134 1.00 65.44 102 PRO A N 1
ATOM 799 C CA . PRO A 1 102 ? 14.556 -9.592 -10.439 1.00 65.44 102 PRO A CA 1
ATOM 800 C C . PRO A 1 102 ? 15.604 -10.296 -11.296 1.00 65.44 102 PRO A C 1
ATOM 802 O O . PRO A 1 102 ? 16.769 -10.362 -10.909 1.00 65.44 102 PRO A O 1
ATOM 805 N N . LEU A 1 103 ? 15.204 -10.778 -12.476 1.00 70.62 103 LEU A N 1
ATOM 806 C CA . LEU A 1 103 ? 16.131 -11.410 -13.422 1.00 70.62 103 LEU A CA 1
ATOM 807 C C . LEU A 1 103 ? 17.267 -10.453 -13.806 1.00 70.62 103 LEU A C 1
ATOM 809 O O . LEU A 1 103 ? 18.400 -10.872 -14.036 1.00 70.62 103 LEU A O 1
ATOM 813 N N . LEU A 1 104 ? 16.947 -9.158 -13.874 1.00 82.81 104 LEU A N 1
ATOM 814 C CA . LEU A 1 104 ? 17.880 -8.082 -14.161 1.00 82.81 104 LEU A CA 1
ATOM 815 C C . LEU A 1 104 ? 17.370 -6.772 -13.556 1.00 82.81 104 LEU A C 1
ATOM 817 O O . LEU A 1 104 ? 16.161 -6.545 -13.489 1.00 82.81 104 LEU A O 1
ATOM 821 N N . SER A 1 105 ? 18.294 -5.914 -13.125 1.00 87.31 105 SER A N 1
ATOM 822 C CA . SER A 1 105 ? 17.987 -4.588 -12.583 1.00 87.31 105 SER A CA 1
ATOM 823 C C . SER A 1 105 ? 18.832 -3.521 -13.269 1.00 87.31 105 SER A C 1
ATOM 825 O O . SER A 1 105 ? 20.045 -3.688 -13.384 1.00 87.31 105 SER A O 1
ATOM 827 N N . CYS A 1 106 ? 18.201 -2.432 -13.698 1.00 84.50 106 CYS A N 1
ATOM 828 C CA . CYS A 1 106 ? 18.842 -1.320 -14.398 1.00 84.50 106 CYS A CA 1
ATOM 829 C C . CYS A 1 106 ? 18.427 0.020 -13.786 1.00 84.50 106 CYS A C 1
ATOM 831 O O . CYS A 1 106 ? 17.303 0.174 -13.319 1.00 84.50 106 CYS A O 1
ATOM 833 N N . VAL A 1 107 ? 19.317 1.009 -13.820 1.00 84.62 107 VAL A N 1
ATOM 834 C CA . VAL A 1 107 ? 18.981 2.402 -13.472 1.00 84.62 107 VAL A CA 1
ATOM 835 C C . VAL A 1 107 ? 18.436 3.142 -14.695 1.00 84.62 107 VAL A C 1
ATOM 837 O O . VAL A 1 107 ? 18.719 2.755 -15.831 1.00 84.62 107 VAL A O 1
ATOM 840 N N . CYS A 1 108 ? 17.688 4.227 -14.482 1.00 80.31 108 CYS A N 1
ATOM 841 C CA . CYS A 1 108 ? 17.037 4.991 -15.556 1.00 80.31 108 CYS A CA 1
ATOM 842 C C . CYS A 1 108 ? 17.998 5.546 -16.631 1.00 80.31 108 CYS A C 1
ATOM 844 O O . CYS A 1 108 ? 17.578 5.793 -17.765 1.00 80.31 108 CYS A O 1
ATOM 846 N N . ASP A 1 109 ? 19.274 5.750 -16.289 1.00 81.44 109 ASP A N 1
ATOM 847 C CA . ASP A 1 109 ? 20.317 6.264 -17.190 1.00 81.44 109 ASP A CA 1
ATOM 848 C C . ASP A 1 109 ? 20.899 5.237 -18.158 1.00 81.44 109 ASP A C 1
ATOM 850 O O . ASP A 1 109 ? 21.568 5.602 -19.125 1.00 81.44 109 ASP A O 1
ATOM 854 N N . GLN A 1 110 ? 20.615 3.956 -17.947 1.00 83.00 110 GLN A N 1
ATOM 855 C CA . GLN A 1 110 ? 21.024 2.909 -18.871 1.00 83.00 110 GLN A CA 1
ATOM 856 C C . GLN A 1 110 ? 19.986 2.746 -19.986 1.00 83.00 110 GLN A C 1
ATOM 858 O O . GLN A 1 110 ? 18.803 3.029 -19.817 1.00 83.00 110 GLN A O 1
ATOM 863 N N . VAL A 1 111 ? 20.421 2.269 -21.151 1.00 89.75 111 VAL A N 1
ATOM 864 C CA . VAL A 1 111 ? 19.485 1.772 -22.167 1.00 89.75 111 VAL A CA 1
ATOM 865 C C . VAL A 1 111 ? 19.013 0.376 -21.783 1.00 89.75 111 VAL A C 1
ATOM 867 O O . VAL A 1 111 ? 19.756 -0.390 -21.170 1.00 89.75 111 VAL A O 1
ATOM 870 N N . CYS A 1 112 ? 17.784 0.037 -22.161 1.00 90.56 112 CYS A N 1
ATOM 871 C CA . CYS A 1 112 ? 17.196 -1.262 -21.882 1.00 90.56 112 CYS A CA 1
ATOM 872 C C . CYS A 1 112 ? 18.046 -2.389 -22.511 1.00 90.56 112 CYS A C 1
ATOM 874 O O . CYS A 1 112 ? 18.204 -2.419 -23.734 1.00 90.56 112 CYS A O 1
ATOM 876 N N . PRO A 1 113 ? 18.618 -3.315 -21.722 1.00 89.44 113 PRO A N 1
ATOM 877 C CA . PRO A 1 113 ? 19.546 -4.323 -22.242 1.00 89.44 113 PRO A CA 1
ATOM 878 C C . PRO A 1 113 ? 18.846 -5.489 -22.950 1.00 89.44 113 PRO A C 1
ATOM 880 O O . PRO A 1 113 ? 19.463 -6.151 -23.780 1.00 89.44 113 PRO A O 1
ATOM 883 N N . VAL A 1 114 ? 17.571 -5.742 -22.638 1.00 90.50 114 VAL A N 1
ATOM 884 C CA . VAL A 1 114 ? 16.781 -6.842 -23.203 1.00 90.50 114 VAL A CA 1
ATOM 885 C C . VAL A 1 114 ? 15.321 -6.431 -23.349 1.00 90.50 114 VAL A C 1
ATOM 887 O O . VAL A 1 114 ? 14.751 -5.802 -22.456 1.00 90.50 114 VAL A O 1
ATOM 890 N N . SER A 1 115 ? 14.711 -6.797 -24.477 1.00 91.81 115 SER A N 1
ATOM 891 C CA . SER A 1 115 ? 13.289 -6.549 -24.707 1.00 91.81 115 SER A CA 1
ATOM 892 C C . SER A 1 115 ? 12.429 -7.313 -23.699 1.00 91.81 115 SER A C 1
ATOM 894 O O . SER A 1 115 ? 12.692 -8.485 -23.432 1.00 91.81 115 SER A O 1
ATOM 896 N N . GLY A 1 116 ? 11.385 -6.689 -23.158 1.00 92.12 116 GLY A N 1
ATOM 897 C CA . GLY A 1 116 ? 10.501 -7.356 -22.203 1.00 92.12 116 GLY A CA 1
ATOM 898 C C . GLY A 1 116 ? 9.642 -6.413 -21.371 1.00 92.12 116 GLY A C 1
ATOM 899 O O . GLY A 1 116 ? 9.569 -5.211 -21.637 1.00 92.12 116 GLY A O 1
ATOM 900 N N . VAL A 1 117 ? 8.997 -6.975 -20.348 1.00 90.50 117 VAL A N 1
ATOM 901 C CA . VAL A 1 117 ? 8.197 -6.244 -19.360 1.00 90.50 117 VAL A CA 1
ATOM 902 C C . VAL A 1 117 ? 9.086 -5.833 -18.195 1.00 90.50 117 VAL A C 1
ATOM 904 O O . VAL A 1 117 ? 9.635 -6.676 -17.486 1.00 90.50 117 VAL A O 1
ATOM 907 N N . TRP A 1 118 ? 9.184 -4.529 -17.969 1.00 92.19 118 TRP A N 1
ATOM 908 C CA . TRP A 1 118 ? 9.986 -3.935 -16.908 1.00 92.19 118 TRP A CA 1
ATOM 909 C C . TRP A 1 118 ? 9.101 -3.217 -15.894 1.00 92.19 118 TRP A C 1
ATOM 911 O O . TRP A 1 118 ? 8.178 -2.501 -16.275 1.00 92.19 118 TRP A O 1
ATOM 921 N N . GLN A 1 119 ? 9.390 -3.377 -14.603 1.00 92.44 119 GLN A N 1
ATOM 922 C CA . GLN A 1 119 ? 8.686 -2.705 -13.513 1.00 92.44 119 GLN A CA 1
ATOM 923 C C . GLN A 1 119 ? 9.602 -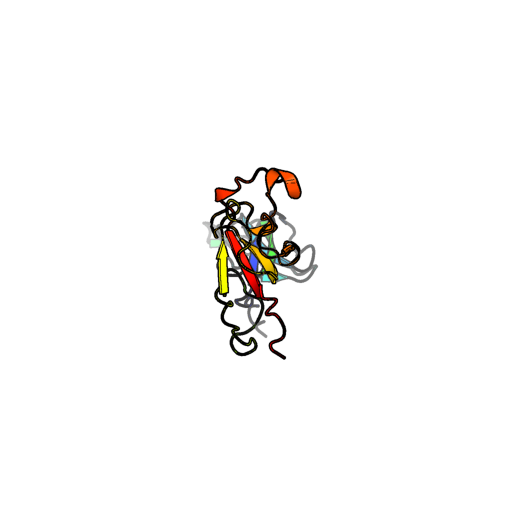1.699 -12.810 1.00 92.44 119 GLN A C 1
ATOM 925 O O . GLN A 1 119 ? 10.712 -2.071 -12.430 1.00 92.44 119 GLN A O 1
ATOM 930 N N . PRO A 1 120 ? 9.149 -0.460 -12.566 1.00 91.62 120 PRO A N 1
ATOM 931 C CA . PRO A 1 120 ? 9.907 0.475 -11.758 1.00 91.62 120 PRO A CA 1
ATOM 932 C C . PRO A 1 120 ? 9.772 0.151 -10.272 1.00 91.62 120 PRO A C 1
ATOM 934 O O . PRO A 1 120 ? 8.737 -0.327 -9.793 1.00 91.62 120 PRO A O 1
ATOM 937 N N . TRP A 1 121 ? 10.830 0.444 -9.534 1.00 91.44 121 TRP A N 1
ATOM 938 C CA . TRP A 1 121 ? 10.955 0.101 -8.136 1.00 91.44 121 TRP A CA 1
ATOM 939 C C . TRP A 1 121 ? 11.720 1.171 -7.374 1.00 91.44 121 TRP A C 1
ATOM 941 O O . TRP A 1 121 ? 12.774 1.640 -7.798 1.00 91.44 121 TRP A O 1
ATOM 951 N N . LEU A 1 122 ? 11.165 1.523 -6.223 1.00 88.94 122 LEU A N 1
ATOM 952 C CA . LEU A 1 122 ? 11.754 2.383 -5.214 1.00 88.94 122 LEU A CA 1
ATOM 953 C C . LEU A 1 122 ? 12.088 1.579 -3.963 1.00 88.94 122 LEU A C 1
ATOM 955 O O . LEU A 1 122 ? 11.396 0.609 -3.624 1.00 88.94 122 LEU A O 1
ATOM 959 N N . ALA A 1 123 ? 13.118 2.031 -3.252 1.00 85.50 123 ALA A N 1
ATOM 960 C CA . ALA A 1 123 ? 13.505 1.485 -1.961 1.00 85.50 123 ALA A CA 1
ATOM 961 C C . ALA A 1 123 ? 12.352 1.550 -0.941 1.00 85.50 123 ALA A C 1
ATOM 963 O O . ALA A 1 123 ? 11.418 2.352 -1.043 1.00 85.50 123 ALA A O 1
ATOM 964 N N . ALA A 1 124 ? 12.387 0.650 0.044 1.00 80.00 124 ALA A N 1
ATOM 965 C CA . ALA A 1 124 ? 11.281 0.459 0.981 1.00 80.00 124 ALA A CA 1
ATOM 966 C C . ALA A 1 124 ? 11.009 1.689 1.867 1.00 80.00 124 ALA A C 1
ATOM 968 O O . ALA A 1 124 ? 9.894 1.842 2.364 1.00 80.00 124 ALA A O 1
ATOM 969 N N . ASP A 1 125 ? 12.000 2.543 2.063 1.00 85.88 125 ASP A N 1
ATOM 970 C CA . ASP A 1 125 ? 11.957 3.788 2.824 1.00 85.88 125 ASP A CA 1
ATOM 971 C C . ASP A 1 125 ? 11.484 4.999 2.000 1.00 85.88 125 ASP A C 1
ATOM 973 O O . ASP A 1 125 ? 11.166 6.040 2.575 1.00 85.88 125 ASP A O 1
ATOM 977 N N . HIS A 1 126 ? 11.347 4.873 0.675 1.00 83.88 126 HIS A N 1
ATOM 978 C CA . HIS A 1 126 ? 10.959 5.996 -0.173 1.00 83.88 126 HIS A CA 1
ATOM 979 C C . HIS A 1 126 ? 9.456 6.345 -0.034 1.00 83.88 126 HIS A C 1
ATOM 981 O O . HIS A 1 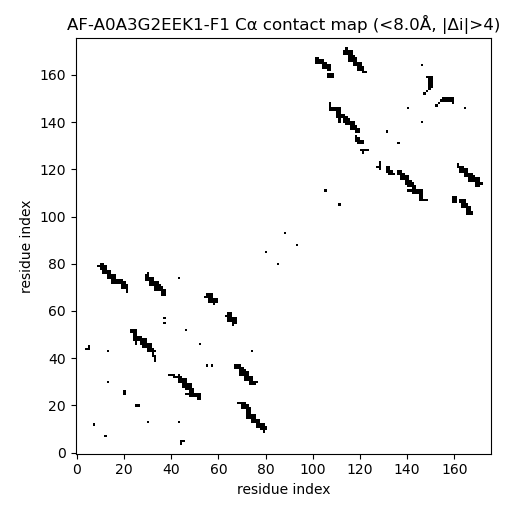126 ? 8.595 5.474 -0.219 1.00 83.88 126 HIS A O 1
ATOM 987 N N . PRO A 1 127 ? 9.080 7.624 0.189 1.00 90.00 127 PRO A N 1
ATOM 988 C CA . PRO A 1 127 ? 7.688 8.028 0.441 1.00 90.00 127 PRO A CA 1
ATOM 989 C C . PRO A 1 127 ? 6.734 7.712 -0.723 1.00 90.00 127 PRO A C 1
ATOM 991 O O . PRO A 1 127 ? 5.582 7.337 -0.512 1.00 90.00 127 PRO A O 1
ATOM 994 N N . LEU A 1 128 ? 7.217 7.804 -1.965 1.00 88.94 128 LEU A N 1
ATOM 995 C CA . LEU A 1 128 ? 6.427 7.518 -3.172 1.00 88.94 128 LEU A CA 1
ATOM 996 C C . LEU A 1 128 ? 6.336 6.026 -3.545 1.00 88.94 128 LEU A C 1
ATOM 998 O O . LEU A 1 128 ? 5.686 5.695 -4.541 1.00 88.94 128 LEU A O 1
ATOM 1002 N N . ARG A 1 129 ? 6.924 5.102 -2.762 1.00 88.44 129 ARG A N 1
ATOM 1003 C CA . ARG A 1 129 ? 6.948 3.659 -3.095 1.00 88.44 129 ARG A CA 1
ATOM 1004 C C . ARG A 1 129 ? 5.555 3.092 -3.370 1.00 88.44 129 ARG A C 1
ATOM 1006 O O . ARG A 1 129 ? 5.383 2.257 -4.249 1.00 88.44 129 ARG A O 1
ATOM 1013 N N . ALA A 1 130 ? 4.547 3.571 -2.636 1.00 86.25 130 ALA A N 1
ATOM 1014 C CA . ALA A 1 130 ? 3.173 3.091 -2.733 1.00 86.25 130 ALA A CA 1
ATOM 1015 C C . ALA A 1 130 ? 2.498 3.475 -4.058 1.00 86.25 130 ALA A C 1
ATOM 1017 O O . ALA A 1 130 ? 1.443 2.941 -4.374 1.00 86.25 130 ALA A O 1
ATOM 1018 N N . ILE A 1 131 ? 3.085 4.383 -4.833 1.00 87.88 131 ILE A N 1
ATOM 1019 C CA . ILE A 1 131 ? 2.540 4.862 -6.106 1.00 87.88 131 ILE A CA 1
ATOM 1020 C C . ILE A 1 131 ? 3.384 4.342 -7.281 1.00 87.88 131 ILE A C 1
ATOM 1022 O O . ILE A 1 131 ? 2.855 4.138 -8.377 1.00 87.88 131 ILE A O 1
ATOM 1026 N N . VAL A 1 132 ? 4.684 4.113 -7.053 1.00 88.44 132 VAL A N 1
ATOM 1027 C CA . VAL A 1 132 ? 5.637 3.656 -8.077 1.00 88.44 132 VAL A CA 1
ATOM 1028 C C . VAL A 1 132 ? 5.752 2.134 -8.141 1.00 88.44 132 VAL A C 1
ATOM 1030 O O . VAL A 1 132 ? 5.700 1.592 -9.240 1.00 88.44 132 VAL A O 1
ATOM 1033 N N . ASN A 1 133 ? 5.819 1.428 -7.004 1.00 90.31 133 ASN A N 1
ATOM 1034 C CA . ASN A 1 133 ? 6.015 -0.031 -6.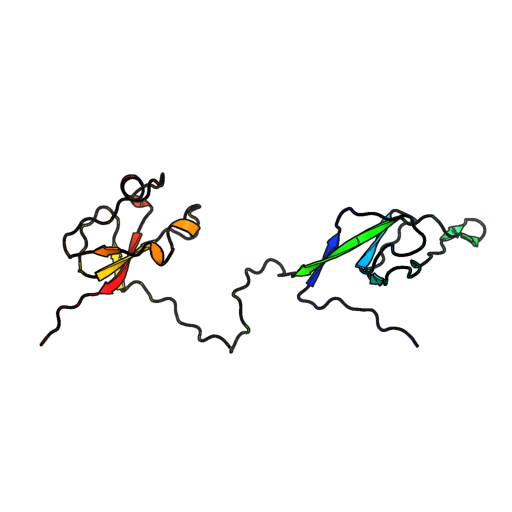952 1.00 90.31 133 ASN A CA 1
ATOM 1035 C C . ASN A 1 133 ? 4.691 -0.773 -7.202 1.00 90.31 133 ASN A C 1
ATOM 1037 O O . ASN A 1 133 ? 4.265 -1.618 -6.415 1.00 90.31 133 ASN A O 1
ATOM 1041 N N . GLN A 1 134 ? 4.007 -0.405 -8.278 1.00 86.81 134 GLN A N 1
ATOM 1042 C CA . GLN A 1 134 ? 2.678 -0.876 -8.625 1.00 86.81 134 GLN A CA 1
ATOM 1043 C C . GLN A 1 134 ? 2.719 -1.611 -9.957 1.00 86.81 134 GLN A C 1
ATOM 1045 O O . GLN A 1 134 ? 3.400 -1.185 -10.887 1.00 86.81 134 GLN A O 1
ATOM 1050 N N . TYR A 1 135 ? 1.963 -2.704 -10.074 1.00 84.56 135 TYR A N 1
ATOM 1051 C CA . TYR A 1 135 ? 1.998 -3.546 -11.276 1.00 84.56 135 TYR A CA 1
ATOM 1052 C C . TYR A 1 135 ? 1.575 -2.777 -12.539 1.00 84.56 135 TYR A C 1
ATOM 1054 O O . TYR A 1 135 ? 2.122 -2.999 -13.611 1.00 84.56 135 TYR A O 1
ATOM 1062 N N . TRP A 1 136 ? 0.659 -1.811 -12.419 1.00 83.56 136 TRP A N 1
ATOM 1063 C CA . TRP A 1 136 ? 0.207 -0.981 -13.543 1.00 83.56 136 TRP A CA 1
ATOM 1064 C C . TRP A 1 136 ? 1.246 0.048 -14.013 1.00 83.56 136 TRP A C 1
ATOM 1066 O O . TRP A 1 136 ? 0.997 0.767 -14.977 1.00 83.56 136 TRP A O 1
ATOM 1076 N N . ARG A 1 137 ? 2.392 0.164 -13.329 1.00 89.50 137 ARG A N 1
ATOM 1077 C CA . ARG A 1 137 ? 3.538 0.975 -13.767 1.00 89.50 137 ARG A CA 1
ATOM 1078 C C . ARG A 1 137 ? 4.524 0.185 -14.630 1.00 89.50 137 ARG A C 1
ATOM 1080 O O . ARG A 1 137 ? 5.524 0.754 -15.058 1.00 89.50 137 ARG A O 1
ATOM 1087 N N . GLN A 1 138 ? 4.258 -1.097 -14.880 1.00 92.12 138 GLN A N 1
ATOM 1088 C CA . GLN A 1 138 ? 5.047 -1.899 -15.805 1.00 92.12 138 GLN A CA 1
ATOM 1089 C C . GLN A 1 138 ? 4.999 -1.322 -17.224 1.00 92.12 138 GLN A C 1
ATOM 1091 O O . GLN A 1 138 ? 3.965 -0.832 -17.677 1.00 92.12 138 GLN A O 1
ATOM 1096 N N . ALA A 1 139 ? 6.124 -1.405 -17.928 1.00 91.38 139 ALA A N 1
ATO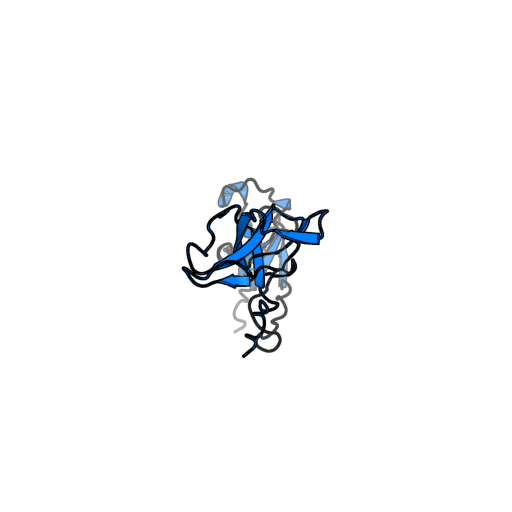M 1097 C CA . ALA A 1 139 ? 6.261 -0.960 -19.305 1.00 91.38 139 ALA A CA 1
ATOM 1098 C C . ALA A 1 139 ? 6.925 -2.049 -20.148 1.00 91.38 139 ALA A C 1
ATOM 1100 O O . ALA A 1 139 ? 7.909 -2.660 -19.730 1.00 91.38 139 ALA A O 1
ATOM 1101 N N . TRP A 1 140 ? 6.402 -2.263 -21.355 1.00 93.25 140 TRP A N 1
ATOM 1102 C CA . TRP A 1 140 ? 7.126 -3.010 -22.375 1.00 93.25 140 TRP A CA 1
ATOM 1103 C C . TRP A 1 140 ? 8.214 -2.122 -22.971 1.00 93.25 140 TRP A C 1
ATOM 1105 O O . TRP A 1 140 ? 7.919 -1.028 -23.458 1.00 93.25 140 TRP A O 1
ATOM 1115 N N . LEU A 1 141 ? 9.457 -2.594 -22.961 1.00 93.31 141 LEU A N 1
ATOM 1116 C CA . LEU A 1 141 ? 10.596 -1.898 -23.552 1.00 93.31 141 LEU A CA 1
ATOM 1117 C C . LEU A 1 141 ? 11.274 -2.801 -24.572 1.00 93.31 141 LEU A C 1
ATOM 1119 O O . LEU A 1 141 ? 11.420 -3.998 -24.342 1.00 93.31 141 LEU A O 1
ATOM 1123 N N . ASN A 1 142 ? 11.705 -2.213 -25.685 1.00 93.38 142 ASN A N 1
ATOM 1124 C CA . ASN A 1 142 ? 12.572 -2.886 -26.645 1.00 93.38 142 ASN A CA 1
ATOM 1125 C C . ASN A 1 142 ? 14.035 -2.703 -26.228 1.00 93.38 142 ASN A C 1
ATOM 1127 O O . ASN A 1 142 ? 14.399 -1.663 -25.676 1.00 93.38 142 ASN A O 1
ATOM 1131 N N . GLN A 1 143 ? 14.886 -3.675 -26.548 1.00 93.00 143 GLN A N 1
ATOM 1132 C CA . GLN A 1 143 ? 16.331 -3.548 -26.379 1.00 93.00 143 GLN A CA 1
ATOM 1133 C C . GLN A 1 143 ? 16.850 -2.254 -27.034 1.00 93.00 143 GLN A C 1
ATOM 1135 O O . GLN A 1 143 ? 16.511 -1.930 -28.172 1.00 93.00 143 GLN A O 1
ATOM 1140 N N . GLY A 1 144 ? 17.670 -1.507 -26.297 1.00 91.00 144 GLY A N 1
ATOM 1141 C CA . GLY A 1 144 ? 18.213 -0.206 -26.687 1.00 91.00 144 GLY A CA 1
ATOM 1142 C C . GLY A 1 144 ? 17.286 0.985 -26.417 1.00 91.00 144 GLY A C 1
ATOM 1143 O O . GLY A 1 144 ? 17.739 2.124 -26.519 1.00 91.00 144 GLY A O 1
ATOM 1144 N N . ALA A 1 145 ? 16.019 0.765 -26.047 1.00 92.44 145 ALA A N 1
ATOM 1145 C CA . ALA A 1 145 ? 15.109 1.853 -25.697 1.00 92.44 145 ALA A CA 1
ATOM 1146 C C . ALA A 1 145 ? 15.491 2.490 -24.346 1.00 92.44 145 ALA A C 1
ATOM 1148 O O . ALA A 1 145 ? 15.950 1.787 -23.442 1.00 92.44 145 ALA A O 1
ATOM 1149 N N . PRO A 1 146 ? 15.291 3.807 -24.169 1.00 93.44 146 PRO A N 1
ATOM 1150 C CA . PRO A 1 146 ? 15.468 4.442 -22.869 1.00 93.44 146 PRO A CA 1
ATOM 1151 C C . PRO A 1 146 ? 14.361 4.015 -21.898 1.00 93.44 146 PRO A C 1
ATOM 1153 O O . PRO A 1 146 ? 13.205 3.852 -22.298 1.00 93.44 146 PRO A O 1
ATOM 1156 N N . PHE A 1 147 ? 14.694 3.899 -20.612 1.00 92.94 147 PHE A N 1
ATOM 1157 C CA . PHE A 1 147 ? 13.679 3.721 -19.576 1.00 92.94 147 PHE A CA 1
ATOM 1158 C C . PHE A 1 147 ? 12.822 4.993 -19.410 1.00 92.94 147 PHE A C 1
ATOM 1160 O O . PHE A 1 147 ? 13.335 6.110 -19.571 1.00 92.94 147 PHE A O 1
ATOM 1167 N N . PRO A 1 148 ? 11.522 4.853 -19.081 1.00 92.06 148 PRO A N 1
ATOM 1168 C CA . PRO A 1 148 ? 10.672 5.985 -18.736 1.00 92.06 148 PRO A CA 1
ATOM 1169 C C . PRO A 1 148 ? 11.240 6.791 -17.564 1.00 92.06 148 PRO A C 1
ATOM 1171 O O . PRO A 1 148 ? 11.752 6.233 -16.593 1.00 92.06 148 PRO A O 1
ATOM 1174 N N . ARG A 1 149 ? 11.126 8.114 -17.657 1.00 90.06 149 ARG A N 1
ATOM 1175 C CA . ARG A 1 149 ? 11.650 9.083 -16.693 1.00 90.06 149 ARG A CA 1
ATOM 1176 C C . ARG A 1 149 ? 10.521 9.583 -15.792 1.00 90.06 149 ARG A C 1
ATOM 1178 O O . ARG A 1 149 ? 9.602 10.222 -16.309 1.00 90.06 149 ARG A O 1
ATOM 1185 N N . PRO A 1 150 ? 10.563 9.354 -14.469 1.00 90.31 150 PRO A N 1
ATOM 1186 C CA . PRO A 1 150 ? 9.478 9.702 -13.552 1.00 90.31 150 PRO A CA 1
ATOM 1187 C C . PRO A 1 150 ? 8.949 11.136 -13.659 1.00 90.31 150 PRO A C 1
ATOM 1189 O O . PRO A 1 150 ? 7.735 11.342 -13.737 1.00 90.31 150 PRO A O 1
ATOM 1192 N N . ARG A 1 151 ? 9.842 12.131 -13.724 1.00 90.56 151 ARG A N 1
ATOM 1193 C CA . ARG A 1 151 ? 9.448 13.548 -13.842 1.00 90.56 151 ARG A CA 1
ATOM 1194 C C . ARG A 1 151 ? 8.747 13.854 -15.154 1.00 90.56 151 ARG A C 1
ATOM 1196 O O . ARG A 1 151 ? 7.742 14.556 -15.164 1.00 90.56 151 ARG A O 1
ATOM 1203 N N . ARG A 1 152 ? 9.275 13.325 -16.258 1.00 89.94 152 ARG A N 1
ATOM 1204 C CA . ARG A 1 152 ? 8.772 13.602 -17.608 1.00 89.94 152 ARG A CA 1
ATOM 1205 C C . ARG A 1 152 ? 7.497 12.818 -17.913 1.00 89.94 152 ARG A C 1
ATOM 1207 O O . ARG A 1 152 ? 6.542 13.388 -18.424 1.00 89.94 152 ARG A O 1
ATOM 1214 N N . ASP A 1 153 ? 7.495 11.526 -17.604 1.00 90.06 153 ASP A N 1
ATOM 1215 C CA . ASP A 1 153 ? 6.491 10.581 -18.097 1.00 90.06 153 ASP A CA 1
ATOM 1216 C C . ASP A 1 153 ? 5.368 10.335 -17.082 1.00 90.06 153 ASP A C 1
ATOM 1218 O O . ASP A 1 153 ? 4.258 9.969 -17.467 1.00 90.06 153 ASP A O 1
ATOM 1222 N N . TRP A 1 154 ? 5.624 10.534 -15.783 1.00 90.00 154 TRP A N 1
ATOM 1223 C CA . TRP A 1 154 ? 4.629 10.320 -14.722 1.00 90.00 154 TRP A CA 1
ATOM 1224 C C . TRP A 1 154 ? 4.232 11.592 -13.982 1.00 90.00 154 TRP A C 1
ATOM 1226 O O . TRP A 1 154 ? 3.329 11.524 -13.148 1.00 90.00 154 TRP A O 1
ATOM 1236 N N . LEU A 1 155 ? 4.893 12.717 -14.278 1.00 90.25 155 LEU A N 1
ATOM 1237 C CA . LEU A 1 155 ? 4.709 13.999 -13.592 1.00 90.25 155 LEU A CA 1
ATOM 1238 C C . LEU A 1 155 ? 4.895 13.882 -12.071 1.00 90.25 155 LEU A C 1
ATOM 1240 O O . LEU A 1 155 ? 4.228 14.561 -11.292 1.00 90.25 155 LEU A O 1
ATOM 1244 N N . LEU A 1 156 ? 5.797 12.994 -11.647 1.00 90.56 156 LEU A N 1
ATOM 1245 C CA . LEU A 1 156 ? 6.188 12.840 -10.250 1.00 90.56 156 LEU A CA 1
ATOM 1246 C C . LEU A 1 156 ? 7.507 13.569 -10.025 1.00 90.56 156 LEU A C 1
ATOM 1248 O O . LEU A 1 156 ? 8.456 13.356 -10.776 1.00 90.56 156 LEU A O 1
ATOM 1252 N N . ASP A 1 157 ? 7.588 14.391 -8.979 1.00 91.19 157 ASP A N 1
ATOM 1253 C CA . ASP A 1 157 ? 8.848 15.009 -8.556 1.00 91.19 157 ASP A CA 1
ATOM 1254 C C . ASP A 1 157 ? 9.752 13.961 -7.887 1.00 91.19 157 ASP A C 1
ATOM 1256 O O . ASP A 1 157 ? 9.874 13.883 -6.669 1.00 91.19 157 ASP A O 1
ATOM 1260 N N . LEU A 1 158 ? 10.311 13.081 -8.715 1.00 89.38 158 LEU A N 1
ATOM 1261 C CA . LEU A 1 158 ? 11.099 11.920 -8.328 1.00 89.38 158 LEU A CA 1
ATOM 1262 C C . LEU A 1 158 ? 12.397 11.924 -9.145 1.00 89.38 158 LEU A C 1
ATOM 1264 O O . LEU A 1 158 ? 12.320 11.933 -10.376 1.00 89.38 158 LEU A O 1
ATOM 1268 N N . PRO A 1 159 ? 13.577 12.005 -8.510 1.00 89.62 159 PRO A N 1
ATOM 1269 C CA . PRO A 1 159 ? 14.856 11.844 -9.194 1.00 89.62 159 PRO A CA 1
ATOM 1270 C C . PRO A 1 159 ? 14.947 10.506 -9.937 1.00 89.62 159 PRO A C 1
ATOM 1272 O O . PRO A 1 159 ? 14.463 9.482 -9.459 1.00 89.62 159 PRO A O 1
ATOM 1275 N N . ASP A 1 160 ? 15.582 10.515 -11.107 1.00 86.88 160 ASP A N 1
ATOM 1276 C CA . ASP A 1 160 ? 15.722 9.312 -11.935 1.00 86.88 160 ASP A CA 1
ATOM 1277 C C . ASP A 1 160 ? 16.615 8.251 -11.260 1.00 86.88 160 ASP A C 1
ATOM 1279 O O . ASP A 1 160 ? 16.386 7.053 -11.435 1.00 86.88 160 ASP A O 1
ATOM 1283 N N . ASP A 1 161 ? 17.577 8.700 -10.446 1.00 87.50 161 ASP A N 1
ATOM 1284 C CA . ASP A 1 161 ? 18.536 7.867 -9.708 1.00 87.50 161 ASP A CA 1
ATOM 1285 C C . ASP A 1 161 ? 17.889 7.067 -8.569 1.00 87.50 161 ASP A C 1
ATOM 1287 O O . ASP A 1 161 ? 18.416 6.034 -8.158 1.00 87.50 161 ASP A O 1
ATOM 1291 N N . ASP A 1 162 ? 16.725 7.510 -8.086 1.00 88.81 162 ASP A N 1
ATOM 1292 C CA . ASP A 1 162 ? 15.988 6.810 -7.032 1.00 88.81 162 ASP A CA 1
ATOM 1293 C C . ASP A 1 162 ? 15.234 5.589 -7.581 1.00 88.81 162 ASP A C 1
ATOM 1295 O O . ASP A 1 162 ? 14.867 4.690 -6.819 1.00 88.81 162 ASP A O 1
ATOM 1299 N N . VAL A 1 163 ? 14.995 5.537 -8.900 1.00 91.56 163 VAL A N 1
ATOM 1300 C CA . VAL A 1 163 ? 14.215 4.479 -9.552 1.00 91.56 163 VAL A CA 1
ATOM 1301 C C . VAL A 1 163 ? 15.119 3.428 -10.175 1.00 91.56 163 VAL A C 1
ATOM 1303 O O . VAL A 1 163 ? 15.889 3.684 -11.101 1.00 91.56 163 VAL A O 1
ATOM 1306 N N . THR A 1 164 ? 14.923 2.190 -9.730 1.00 92.19 164 THR A N 1
ATOM 1307 C CA . THR A 1 164 ? 15.472 0.999 -10.380 1.00 92.19 164 THR A CA 1
ATOM 1308 C C . THR A 1 164 ? 14.387 0.313 -11.200 1.00 92.19 164 THR A C 1
ATOM 1310 O O . THR A 1 164 ? 13.250 0.182 -10.759 1.00 92.19 164 THR A O 1
ATOM 1313 N N . TRP A 1 165 ? 14.726 -0.154 -12.392 1.00 91.50 165 TRP A N 1
ATOM 1314 C CA . TRP A 1 165 ? 13.857 -0.944 -13.251 1.00 91.50 165 TRP A CA 1
ATOM 1315 C C . TRP A 1 165 ? 14.223 -2.417 -13.158 1.00 91.50 165 TRP A C 1
ATOM 1317 O O . TRP A 1 165 ? 15.373 -2.788 -13.379 1.00 91.50 165 TRP A O 1
ATOM 1327 N N . HIS A 1 166 ? 13.238 -3.254 -12.858 1.00 92.06 166 HIS A N 1
ATOM 1328 C CA . HIS A 1 166 ? 13.379 -4.699 -12.727 1.00 92.06 166 HIS A CA 1
ATOM 1329 C C . HIS A 1 166 ? 12.725 -5.413 -13.906 1.00 92.06 166 HIS A C 1
ATOM 1331 O O . HIS A 1 166 ? 11.569 -5.139 -14.232 1.00 92.06 166 HIS A O 1
ATOM 1337 N N . LEU A 1 167 ? 13.450 -6.336 -14.533 1.00 89.25 167 LEU A N 1
ATOM 1338 C CA . LEU A 1 167 ? 12.904 -7.193 -15.579 1.00 89.25 167 LEU A CA 1
ATOM 1339 C C . LEU A 1 167 ? 11.972 -8.231 -14.950 1.00 89.25 167 LEU A C 1
ATOM 1341 O O . LEU A 1 167 ? 12.405 -9.040 -14.127 1.00 89.25 167 LEU A O 1
ATOM 1345 N N . MET A 1 168 ? 10.705 -8.199 -15.355 1.00 85.69 168 MET A N 1
ATOM 1346 C CA . MET A 1 168 ? 9.665 -9.116 -14.886 1.00 85.69 168 MET A CA 1
ATOM 1347 C C . MET A 1 168 ? 9.497 -10.301 -15.830 1.00 85.69 168 MET A C 1
ATOM 1349 O O . MET A 1 168 ? 9.310 -11.425 -15.374 1.00 85.69 168 MET A O 1
ATOM 1353 N N . ASP A 1 169 ? 9.564 -10.034 -17.133 1.00 87.06 169 ASP A N 1
ATOM 1354 C CA . ASP A 1 169 ? 9.435 -11.043 -18.177 1.00 87.06 169 ASP A CA 1
ATOM 1355 C C . ASP A 1 169 ? 10.273 -10.646 -19.393 1.00 87.06 169 ASP A C 1
ATOM 1357 O O . ASP A 1 169 ? 10.175 -9.516 -19.879 1.00 87.06 169 ASP A O 1
ATOM 1361 N N . ALA A 1 170 ? 11.123 -11.557 -19.857 1.00 85.00 170 ALA A N 1
ATOM 1362 C CA . ALA A 1 170 ? 12.012 -11.322 -20.983 1.00 85.00 170 ALA A CA 1
ATOM 1363 C C . ALA A 1 170 ? 11.348 -11.807 -22.270 1.00 85.00 170 ALA A C 1
ATOM 1365 O O . ALA A 1 170 ? 10.945 -12.963 -22.376 1.00 85.00 170 ALA A O 1
ATOM 1366 N N . SER A 1 171 ? 11.333 -10.959 -23.296 1.00 81.62 171 SER A N 1
ATOM 1367 C CA . SER A 1 171 ? 11.089 -11.422 -24.656 1.00 81.62 171 SER A CA 1
ATOM 1368 C C . SER A 1 171 ? 12.354 -12.109 -25.146 1.00 81.62 171 SER A C 1
ATOM 1370 O O . SER A 1 171 ? 13.235 -11.492 -25.747 1.00 81.62 171 SER A O 1
ATOM 1372 N N . LEU A 1 172 ? 12.475 -13.393 -24.832 1.00 67.75 172 LEU A N 1
ATOM 1373 C CA . LEU A 1 172 ? 13.440 -14.233 -25.516 1.00 67.75 172 LEU A CA 1
ATOM 1374 C C . LEU A 1 172 ? 12.940 -14.404 -26.956 1.00 67.75 172 LEU A C 1
ATOM 1376 O O . LEU A 1 172 ? 11.761 -14.715 -27.142 1.00 67.75 172 LEU A O 1
ATOM 1380 N N . PRO A 1 173 ? 13.777 -14.168 -27.980 1.00 58.34 173 PRO A N 1
ATOM 1381 C CA . PRO A 1 173 ? 13.410 -14.568 -29.327 1.00 58.34 173 PRO A CA 1
ATOM 1382 C C . PRO A 1 173 ? 13.153 -16.076 -29.304 1.00 58.34 173 PRO A C 1
ATOM 1384 O O . PRO A 1 173 ? 13.959 -16.816 -28.733 1.00 58.34 173 PRO A O 1
ATOM 1387 N N . ASP A 1 174 ? 12.034 -16.515 -29.886 1.00 46.66 174 ASP A N 1
ATOM 1388 C CA . ASP A 1 174 ? 11.765 -17.935 -30.103 1.00 46.66 174 ASP A CA 1
ATOM 1389 C C . ASP A 1 174 ? 12.993 -18.541 -30.793 1.00 46.66 174 ASP A C 1
ATOM 1391 O O . ASP A 1 174 ? 13.285 -18.249 -31.955 1.00 46.66 174 ASP A O 1
ATOM 1395 N N . LEU A 1 175 ? 13.753 -19.351 -30.056 1.00 43.03 175 LEU A N 1
ATOM 1396 C CA . LEU A 1 175 ? 14.772 -20.217 -30.632 1.00 43.03 175 LEU A CA 1
ATOM 1397 C C . LEU A 1 175 ? 14.024 -21.379 -31.291 1.00 43.03 175 LEU A C 1
ATOM 1399 O O . LEU A 1 175 ? 13.861 -22.441 -30.691 1.00 43.03 175 LEU A O 1
ATOM 1403 N N . GLY A 1 176 ? 13.486 -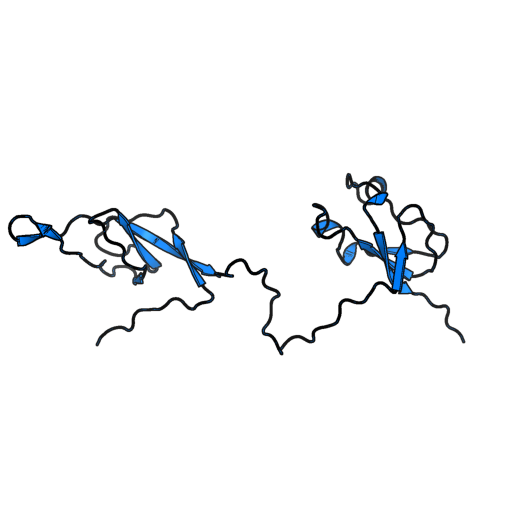21.111 -32.482 1.00 35.31 176 GLY A N 1
ATOM 1404 C CA . GLY A 1 176 ? 13.019 -22.126 -33.425 1.00 35.31 176 GLY A CA 1
ATOM 1405 C C . GLY A 1 176 ? 14.172 -22.873 -34.079 1.00 35.31 176 GLY A C 1
ATOM 1406 O O . GLY A 1 176 ? 15.264 -22.274 -34.228 1.00 35.31 176 GLY A O 1
#

Nearest PDB structures (foldseek):
  2w0c-assembly1_L  TM=1.511E-01  e=6.332E+00  Corticovirus PM2
  7pt6-assembly1_7  TM=1.676E-01  e=9.850E+00  Saccharomyces cerevisiae S288C

Foldseek 3Di:
DDDDFPDDDPQWDWDWDPDKDQDQFDQAWAWKDFPDDDPDDDDTGTGHHRHGDDFDFDQDPVRDTDTDGTMMTGIDIDGDPVPDDDPPDDPPPDDPDPPDDFPDKDFQPDFAQFWAKKAKAADPPDPCRVVRRDPVRIDTDHGRHGDDDCCPRVVDPDHSRRIMIGGPDGPDPPPD

Radius of gyration: 29.83 Å; Cα contacts (8 Å, |Δi|>4): 293; chains: 1; bounding box: 53×38×92 Å

Solvent-accessible surface area (backbone atoms only — not comparable to full-atom values): 10926 Å² total; per-residue (Å²): 131,86,77,74,81,79,72,74,56,84,61,41,37,77,42,76,66,87,49,71,42,76,60,69,35,32,92,50,66,41,32,38,24,63,73,44,51,89,92,56,88,57,79,62,42,82,41,47,56,68,37,67,57,87,83,60,70,45,70,46,100,87,71,47,76,40,76,67,76,55,33,30,29,37,31,43,85,38,79,36,57,86,89,53,83,78,72,92,73,62,92,85,78,59,82,84,70,75,77,77,74,61,82,40,76,44,50,44,90,45,55,33,87,59,29,26,37,31,33,46,38,48,55,94,85,44,88,62,27,86,74,44,60,36,80,88,56,47,42,81,42,52,56,67,37,71,49,83,44,41,47,81,74,66,70,36,101,45,66,52,87,62,37,36,35,29,40,77,44,73,59,68,76,84,86,121

Mean predicted aligned error: 18.24 Å

pLDDT: mean 77.11, std 16.23, range [35.31, 93.44]